Protein AF-A0A1K1PP48-F1 (afdb_monomer)

Radius of gyration: 16.87 Å; Cα contacts (8 Å, |Δi|>4): 186; chains: 1; bounding box: 43×19×58 Å

Foldseek 3Di:
DDDDDDDFDKDKDKDKDKDQAQKDKDFTPDFADAPDFWDKDKDFPDDDPLADWDKDWDPTGSTTTMIGTDHDPDDDHDDDSGDMTMMMMMIIHTD

Mean predicted aligned error: 8.01 Å

pLDDT: mean 80.66, std 15.16, range [48.34, 96.94]

Solvent-accessible surface area (backbone atoms only — not comparable to full-atom values): 5822 Å² total; per-residue (Å²): 131,89,82,82,83,80,84,64,59,77,44,78,49,73,54,73,49,78,40,59,62,60,60,50,78,46,72,47,97,64,58,35,30,86,98,43,66,49,52,74,51,75,43,78,76,45,70,58,93,84,40,77,76,46,77,40,81,44,78,64,42,32,50,30,34,32,39,30,67,38,76,61,93,58,100,77,53,69,83,65,81,78,57,62,40,32,35,37,38,41,35,42,34,45,84

Sequence (95 aa):
MPVFLTLSLATIQTGTEWTATAVVTITFTQSYKTGTTPNVVASVNQNDPTKLQTLEVYDVTSTGFTVRKKSLTSGSATVNADANIGFTWISIGTI

Structure (mmCIF, N/CA/C/O backbone):
data_AF-A0A1K1PP48-F1
#
_entry.id   AF-A0A1K1PP48-F1
#
loop_
_atom_site.group_PDB
_atom_site.id
_atom_site.type_symbol
_atom_site.label_atom_id
_atom_site.label_alt_id
_atom_site.label_comp_id
_atom_site.label_asym_id
_atom_site.label_entity_id
_atom_site.label_seq_id
_atom_site.pdbx_PDB_ins_code
_atom_site.Cartn_x
_atom_site.Cartn_y
_atom_site.Cartn_z
_atom_site.occupancy
_atom_site.B_iso_or_equiv
_atom_site.auth_seq_id
_atom_site.auth_comp_id
_atom_site.auth_asym_id
_atom_site.auth_atom_id
_atom_site.pdbx_PDB_model_num
ATOM 1 N N . MET A 1 1 ? -27.951 2.029 33.019 1.00 52.47 1 MET A N 1
ATOM 2 C CA . MET A 1 1 ? -26.518 2.116 32.661 1.00 52.47 1 MET A CA 1
ATOM 3 C C . MET A 1 1 ? -26.365 3.227 31.635 1.00 52.47 1 MET A C 1
ATOM 5 O O . MET A 1 1 ? -27.113 3.180 30.664 1.00 52.47 1 MET A O 1
ATOM 9 N N . PRO A 1 2 ? -25.509 4.244 31.835 1.00 55.38 2 PRO A N 1
ATOM 10 C CA . PRO A 1 2 ? -25.262 5.229 30.788 1.00 55.38 2 PRO A CA 1
ATOM 11 C C . PRO A 1 2 ? -24.509 4.566 29.627 1.00 55.38 2 PRO A C 1
ATOM 13 O O . PRO A 1 2 ? -23.548 3.828 29.843 1.00 55.38 2 PRO A O 1
ATOM 16 N N . VAL A 1 3 ? -24.968 4.811 28.401 1.00 66.38 3 VAL A N 1
ATOM 17 C CA . VAL A 1 3 ? -24.249 4.439 27.180 1.00 66.38 3 VAL A CA 1
ATOM 18 C C . VAL A 1 3 ? -23.243 5.549 26.903 1.00 66.38 3 VAL A C 1
ATOM 20 O O . VAL A 1 3 ? -23.632 6.681 26.626 1.00 66.38 3 VAL A O 1
ATOM 23 N N . PHE A 1 4 ? -21.953 5.239 26.998 1.00 62.06 4 PHE A N 1
ATOM 24 C CA . PHE A 1 4 ? -20.903 6.149 26.556 1.00 62.06 4 PHE A CA 1
ATOM 25 C C . PHE A 1 4 ? -20.710 5.974 25.051 1.00 62.06 4 PHE A C 1
ATOM 27 O O . PHE A 1 4 ? -20.220 4.942 24.596 1.00 62.06 4 PHE A O 1
ATOM 34 N N . LEU A 1 5 ? -21.123 6.978 24.279 1.00 48.34 5 LEU A N 1
ATOM 35 C CA . LEU A 1 5 ? -20.834 7.047 22.853 1.00 48.34 5 LEU A CA 1
ATOM 36 C C . LEU A 1 5 ? -19.390 7.546 22.691 1.00 48.34 5 LEU A C 1
ATOM 38 O O . LEU A 1 5 ? -19.105 8.713 22.956 1.00 48.34 5 LEU A O 1
ATOM 42 N N . THR A 1 6 ? -18.465 6.676 22.290 1.00 58.91 6 THR A N 1
ATOM 43 C CA . THR A 1 6 ? -17.117 7.104 21.902 1.00 58.91 6 THR A CA 1
ATOM 44 C C . THR A 1 6 ? -17.126 7.493 20.427 1.00 58.91 6 THR A C 1
ATOM 46 O O . THR A 1 6 ? -17.276 6.657 19.539 1.00 58.91 6 THR A O 1
ATOM 49 N N . LEU A 1 7 ? -16.994 8.792 20.160 1.00 58.47 7 LEU A N 1
ATOM 50 C CA . LEU A 1 7 ? -16.756 9.312 18.815 1.00 58.47 7 LEU A CA 1
ATOM 51 C C . LEU A 1 7 ? -15.306 8.998 18.430 1.00 58.47 7 LEU A C 1
ATOM 53 O O . LEU A 1 7 ? -14.383 9.608 18.965 1.00 58.47 7 LEU A O 1
ATOM 57 N N . SER A 1 8 ? -15.095 8.044 17.521 1.00 66.81 8 SER A N 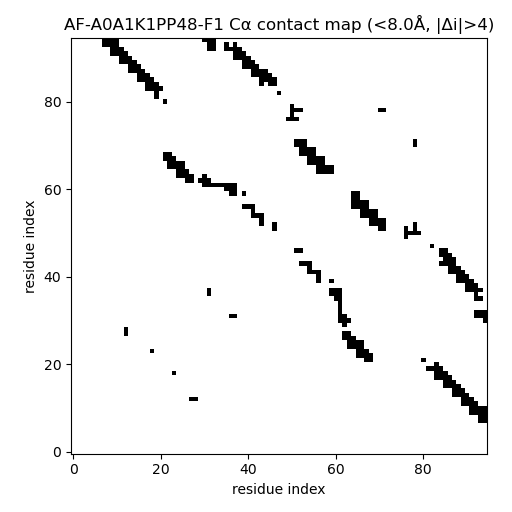1
ATOM 58 C CA . SER A 1 8 ? -13.776 7.825 16.924 1.00 66.81 8 SER A CA 1
ATOM 59 C C . SER A 1 8 ? -13.579 8.798 15.766 1.00 66.81 8 SER A C 1
ATOM 61 O O . SER A 1 8 ? -14.308 8.735 14.772 1.00 66.81 8 SER A O 1
ATOM 63 N N . LEU A 1 9 ? -12.601 9.692 15.883 1.00 76.44 9 LEU A N 1
ATOM 64 C CA . LEU A 1 9 ? -12.189 10.547 14.775 1.00 76.44 9 LEU A CA 1
ATOM 65 C C . LEU A 1 9 ? -11.440 9.707 13.733 1.00 76.44 9 LEU A C 1
ATOM 67 O O . LEU A 1 9 ? -10.688 8.792 14.074 1.00 76.44 9 LEU A O 1
ATOM 71 N N . ALA A 1 10 ? -11.663 10.015 12.457 1.00 84.38 10 ALA A N 1
ATOM 72 C CA . ALA A 1 10 ? -10.852 9.458 11.388 1.00 84.38 10 ALA A CA 1
ATOM 73 C C . ALA A 1 10 ? -9.477 10.136 11.396 1.00 84.38 10 ALA A C 1
ATOM 75 O O . ALA A 1 10 ? -9.380 11.362 11.446 1.00 84.38 10 ALA A O 1
ATOM 76 N N . THR A 1 11 ? -8.429 9.330 11.299 1.00 89.81 11 THR A N 1
ATOM 77 C CA . THR A 1 11 ? -7.040 9.769 11.229 1.00 89.81 11 THR A CA 1
ATOM 78 C C . THR A 1 11 ? -6.464 9.430 9.875 1.00 89.81 11 THR A C 1
ATOM 80 O O . THR A 1 11 ? -6.589 8.306 9.378 1.00 89.81 11 THR A O 1
ATOM 83 N N . ILE A 1 12 ? -5.798 10.426 9.304 1.00 93.38 12 ILE A N 1
ATOM 84 C CA . ILE A 1 12 ? -5.100 10.335 8.032 1.00 93.38 12 ILE A CA 1
ATOM 85 C C . ILE A 1 12 ? -3.604 10.299 8.328 1.00 93.38 12 ILE A C 1
ATOM 87 O O . ILE A 1 12 ? -3.100 11.150 9.057 1.00 93.38 12 ILE A O 1
ATOM 91 N N . GLN A 1 13 ? -2.901 9.323 7.766 1.00 94.69 13 GLN A N 1
ATOM 92 C CA . GLN A 1 13 ? -1.440 9.292 7.752 1.00 94.69 13 GLN A CA 1
ATOM 93 C C . GLN A 1 13 ? -0.970 9.248 6.302 1.00 94.69 13 GLN A C 1
ATOM 95 O O . GLN A 1 13 ? -1.661 8.720 5.430 1.00 94.69 13 GLN A O 1
ATOM 100 N N . THR A 1 14 ? 0.187 9.840 6.031 1.00 95.62 14 THR A N 1
ATOM 101 C CA . THR A 1 14 ? 0.742 9.949 4.679 1.00 95.62 14 THR A CA 1
ATOM 102 C C . THR A 1 14 ? 2.243 9.738 4.714 1.00 95.62 14 THR A C 1
ATOM 104 O O . THR A 1 14 ? 2.885 10.129 5.688 1.00 95.62 14 THR A O 1
ATOM 107 N N . GLY A 1 15 ? 2.820 9.236 3.629 1.00 93.44 15 GLY A N 1
ATOM 108 C CA . GLY A 1 15 ? 4.270 9.119 3.506 1.00 93.44 15 GLY A CA 1
ATOM 109 C C . GLY A 1 15 ? 4.735 9.006 2.064 1.00 93.44 15 GLY A C 1
ATOM 110 O O . GLY A 1 15 ? 3.934 8.942 1.130 1.00 93.44 15 GLY A O 1
ATOM 111 N N . THR A 1 16 ? 6.051 9.048 1.879 1.00 92.00 16 THR A N 1
ATOM 112 C CA . THR A 1 16 ? 6.710 8.883 0.582 1.00 92.00 16 THR A CA 1
ATOM 113 C C . THR A 1 16 ? 7.918 7.990 0.762 1.00 92.00 16 THR A C 1
ATOM 115 O O . THR A 1 16 ? 8.684 8.171 1.702 1.00 92.00 16 THR A O 1
ATOM 118 N N . GLU A 1 17 ? 8.080 7.049 -0.154 1.00 89.25 17 GLU A N 1
ATOM 119 C CA . GLU A 1 17 ? 9.074 5.994 -0.064 1.00 89.25 17 GLU A CA 1
ATOM 120 C C . GLU A 1 17 ? 9.879 5.916 -1.354 1.00 89.25 17 GLU A C 1
ATOM 122 O O . GLU A 1 17 ? 9.351 6.121 -2.453 1.00 89.25 17 GLU A O 1
ATOM 127 N N . TRP A 1 18 ? 11.161 5.587 -1.206 1.00 85.31 18 TRP A N 1
ATOM 128 C CA . TRP A 1 18 ? 12.076 5.344 -2.311 1.00 85.31 18 TRP A CA 1
ATOM 129 C C . TRP A 1 18 ? 12.795 4.020 -2.096 1.00 85.31 18 TRP A C 1
ATOM 131 O O . TRP A 1 18 ? 13.504 3.848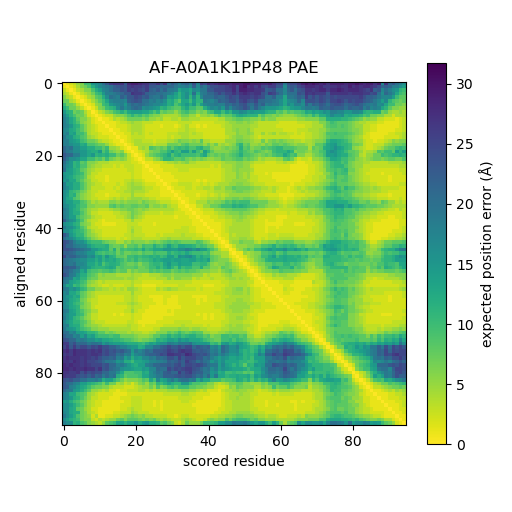 -1.106 1.00 85.31 18 TRP A O 1
ATOM 141 N N . THR A 1 19 ? 12.617 3.068 -3.010 1.00 76.12 19 THR A N 1
ATOM 142 C CA . THR A 1 19 ? 13.145 1.714 -2.803 1.00 76.12 19 THR A CA 1
ATOM 143 C C . THR A 1 19 ? 13.583 1.024 -4.091 1.00 76.12 19 THR A C 1
ATOM 145 O O . THR A 1 19 ? 12.896 1.044 -5.119 1.00 76.12 19 THR A O 1
ATOM 148 N N . ALA A 1 20 ? 14.736 0.358 -4.017 1.00 66.62 20 ALA A N 1
ATOM 149 C CA . ALA A 1 20 ? 15.191 -0.587 -5.033 1.00 66.62 20 ALA A CA 1
ATOM 150 C C . ALA A 1 20 ? 14.452 -1.931 -4.919 1.00 66.62 20 ALA A C 1
ATOM 152 O O . ALA A 1 20 ? 14.278 -2.639 -5.911 1.00 66.62 20 ALA A O 1
ATOM 153 N N . THR A 1 21 ? 13.951 -2.268 -3.730 1.00 73.50 21 THR A N 1
ATOM 154 C CA . THR A 1 21 ? 13.406 -3.590 -3.416 1.00 73.50 21 THR A CA 1
ATOM 155 C C . THR A 1 21 ? 12.037 -3.812 -4.057 1.00 73.50 21 THR A C 1
ATOM 157 O O . THR A 1 21 ? 11.233 -2.892 -4.197 1.00 73.50 21 THR A O 1
ATOM 160 N N . ALA A 1 22 ? 11.746 -5.056 -4.445 1.00 78.12 22 ALA A N 1
ATOM 161 C CA . ALA A 1 22 ? 10.453 -5.437 -5.015 1.00 78.12 22 ALA A CA 1
ATOM 162 C C . ALA A 1 22 ? 9.285 -5.358 -4.013 1.00 78.12 22 ALA A C 1
ATOM 164 O O . ALA A 1 22 ? 8.137 -5.227 -4.435 1.00 78.12 22 ALA A O 1
ATOM 165 N N . VAL A 1 23 ? 9.572 -5.433 -2.710 1.00 87.19 23 VAL A N 1
ATOM 166 C CA . VAL A 1 23 ? 8.601 -5.434 -1.609 1.00 87.19 23 VAL A CA 1
ATOM 167 C C . VAL A 1 23 ? 9.097 -4.507 -0.500 1.00 87.19 23 VAL A C 1
ATOM 169 O O . VAL A 1 23 ? 10.282 -4.533 -0.169 1.00 87.19 23 VAL A O 1
ATOM 172 N N . VAL A 1 24 ? 8.198 -3.709 0.076 1.00 90.50 24 VAL A N 1
ATOM 173 C CA . VAL A 1 24 ? 8.469 -2.798 1.195 1.00 90.50 24 VAL A CA 1
ATOM 174 C C . VAL A 1 24 ? 7.348 -2.886 2.221 1.00 90.50 24 VAL A C 1
ATOM 176 O O . VAL A 1 24 ? 6.175 -2.815 1.866 1.00 90.50 24 VAL A O 1
ATOM 179 N N . THR A 1 25 ? 7.716 -3.000 3.494 1.00 94.81 25 THR A N 1
ATOM 180 C CA . THR A 1 25 ? 6.779 -2.932 4.621 1.00 94.81 25 THR A CA 1
ATOM 181 C C . THR A 1 25 ? 6.834 -1.547 5.244 1.00 94.81 25 THR A C 1
ATOM 183 O O . THR A 1 25 ? 7.915 -1.057 5.564 1.00 94.81 25 THR A O 1
ATOM 186 N N . ILE A 1 26 ? 5.666 -0.939 5.426 1.00 95.12 26 ILE A N 1
ATOM 187 C CA . ILE A 1 26 ? 5.488 0.387 6.008 1.00 95.12 26 ILE A CA 1
ATOM 188 C C . ILE A 1 26 ? 4.806 0.245 7.359 1.00 95.12 26 ILE A C 1
ATOM 190 O O . ILE A 1 26 ? 3.753 -0.381 7.469 1.00 95.12 26 ILE A O 1
ATOM 194 N N . THR A 1 27 ? 5.396 0.867 8.373 1.00 96.56 27 THR A N 1
ATOM 195 C CA . THR A 1 27 ? 4.815 0.975 9.711 1.00 96.56 27 THR A CA 1
ATOM 196 C C . THR A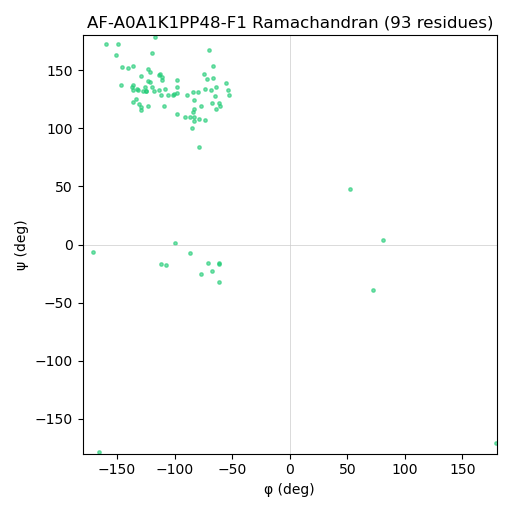 1 27 ? 4.142 2.333 9.843 1.00 96.56 27 THR A C 1
ATOM 198 O O . THR A 1 27 ? 4.751 3.361 9.543 1.00 96.56 27 THR A O 1
ATOM 201 N N . PHE A 1 28 ? 2.895 2.355 10.304 1.00 94.69 28 PHE A N 1
ATOM 202 C CA . PHE A 1 28 ? 2.204 3.606 10.597 1.00 94.69 28 PHE A CA 1
ATOM 203 C C . PHE A 1 28 ? 2.866 4.322 11.780 1.00 94.69 28 PHE A C 1
ATOM 205 O O . PHE A 1 28 ? 3.287 3.687 12.746 1.00 94.69 28 PHE A O 1
ATOM 212 N N . THR A 1 29 ? 2.928 5.655 11.736 1.00 92.94 29 THR A N 1
ATOM 213 C CA . THR A 1 29 ? 3.446 6.470 12.849 1.00 92.94 29 THR A CA 1
ATOM 214 C C . THR A 1 29 ? 2.609 6.276 14.111 1.00 92.94 29 THR A C 1
ATOM 216 O O . THR A 1 29 ? 3.131 6.311 15.224 1.00 92.94 29 THR A O 1
ATOM 219 N N . GLN A 1 30 ? 1.311 6.034 13.934 1.00 91.19 30 GLN A N 1
ATOM 220 C CA . GLN A 1 30 ? 0.405 5.631 14.996 1.00 91.19 30 GLN A CA 1
ATOM 221 C C . GLN A 1 30 ? -0.421 4.429 14.550 1.00 91.19 30 GLN A C 1
ATOM 223 O O . GLN A 1 30 ? -0.996 4.430 13.461 1.00 91.19 30 GLN A O 1
ATOM 228 N N . SER A 1 31 ? -0.513 3.415 15.406 1.00 91.69 31 SER A N 1
ATOM 229 C CA . SER A 1 31 ? -1.399 2.282 15.159 1.00 91.69 31 SER A CA 1
ATOM 230 C C . SER A 1 31 ? -2.856 2.737 15.144 1.00 91.69 31 SER A C 1
ATOM 232 O O . SER A 1 31 ? -3.288 3.477 16.025 1.00 91.69 31 SER A O 1
ATOM 234 N N . TYR A 1 32 ? -3.621 2.255 14.172 1.00 92.62 32 TYR A N 1
ATOM 235 C CA . TYR A 1 32 ? -5.074 2.365 14.162 1.00 92.62 32 TYR A CA 1
ATOM 236 C C . TYR A 1 32 ? -5.702 1.463 15.232 1.00 92.62 32 TYR A C 1
ATOM 238 O O . TYR A 1 32 ? -5.050 0.578 15.797 1.00 92.62 32 TYR A O 1
ATOM 246 N N . LYS A 1 33 ? -6.995 1.666 15.492 1.00 91.06 33 LYS A N 1
ATOM 247 C CA . LYS A 1 33 ? -7.771 0.896 16.463 1.00 91.06 33 LYS A CA 1
ATOM 248 C C . LYS A 1 33 ? -7.651 -0.605 16.196 1.00 91.06 33 LYS A C 1
ATOM 250 O O . LYS A 1 33 ? -7.926 -1.072 15.087 1.00 91.06 33 LYS A O 1
ATOM 255 N N . THR A 1 34 ? -7.302 -1.377 17.224 1.00 87.69 34 THR A N 1
ATOM 256 C CA . THR A 1 34 ? -7.217 -2.843 17.141 1.00 87.69 34 THR A CA 1
ATOM 257 C C . THR A 1 34 ? -8.519 -3.443 16.607 1.00 87.69 34 THR A C 1
ATOM 259 O O . THR A 1 34 ? -9.607 -3.094 17.066 1.00 87.69 34 THR A O 1
ATOM 262 N N . GLY A 1 35 ? -8.405 -4.355 15.640 1.00 85.81 35 GLY A N 1
ATOM 263 C CA . GLY A 1 35 ? -9.555 -4.981 14.979 1.00 85.81 35 GLY A CA 1
ATOM 264 C C . GLY A 1 35 ? -10.184 -4.137 13.867 1.00 85.81 35 GLY A C 1
ATOM 265 O O . GLY A 1 35 ? -11.188 -4.552 13.296 1.00 85.81 35 GLY A O 1
ATOM 266 N N . THR A 1 36 ? -9.605 -2.979 13.539 1.00 87.50 36 THR A N 1
ATOM 267 C CA . THR A 1 36 ? -9.958 -2.206 12.344 1.00 87.50 36 THR A CA 1
ATOM 268 C C . THR A 1 36 ? -8.811 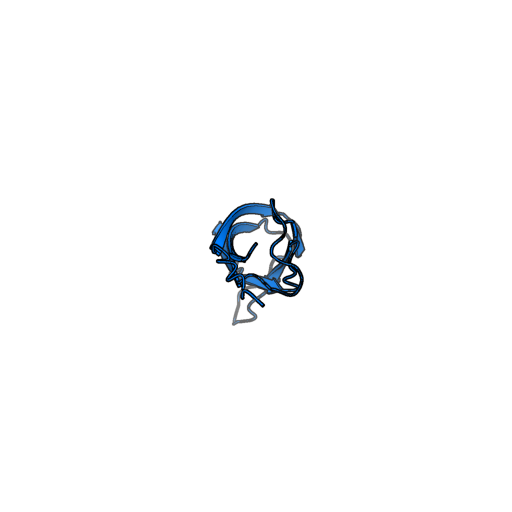-2.227 11.342 1.00 87.50 36 THR A C 1
ATOM 270 O O . THR A 1 36 ? -7.639 -2.214 11.723 1.00 87.50 36 THR A O 1
ATOM 273 N N . THR A 1 37 ? -9.155 -2.258 10.058 1.00 92.69 37 THR A N 1
ATOM 274 C CA . THR A 1 37 ? -8.190 -2.168 8.962 1.00 92.69 37 THR A CA 1
ATOM 275 C C . THR A 1 37 ? -8.362 -0.805 8.296 1.00 92.69 37 THR A C 1
ATOM 277 O O . THR A 1 37 ? -9.462 -0.514 7.817 1.00 92.69 37 THR A O 1
ATOM 280 N N . PRO A 1 38 ? -7.331 0.055 8.281 1.00 94.81 38 PRO A N 1
ATOM 281 C CA . PRO A 1 38 ? -7.407 1.326 7.574 1.00 94.81 38 PRO A CA 1
ATOM 282 C C . PRO A 1 38 ? -7.492 1.096 6.061 1.00 94.81 38 PRO A C 1
ATOM 284 O O . PRO A 1 38 ? -6.986 0.108 5.530 1.00 94.81 38 PRO A O 1
ATOM 287 N N . ASN A 1 39 ? -8.086 2.044 5.345 1.00 96.12 39 ASN A N 1
ATOM 288 C CA . ASN A 1 39 ? -7.993 2.086 3.890 1.00 96.12 39 ASN A CA 1
ATOM 289 C C . ASN A 1 39 ? -6.646 2.688 3.504 1.00 96.12 39 ASN A C 1
ATOM 291 O O . ASN A 1 39 ? -6.297 3.750 4.014 1.00 96.12 39 ASN A O 1
ATOM 295 N N . VAL A 1 40 ? -5.915 2.042 2.597 1.00 96.94 40 VAL A N 1
ATOM 296 C CA . VAL A 1 40 ? -4.599 2.501 2.136 1.00 96.94 40 VAL A CA 1
ATOM 297 C C . VAL A 1 40 ? -4.607 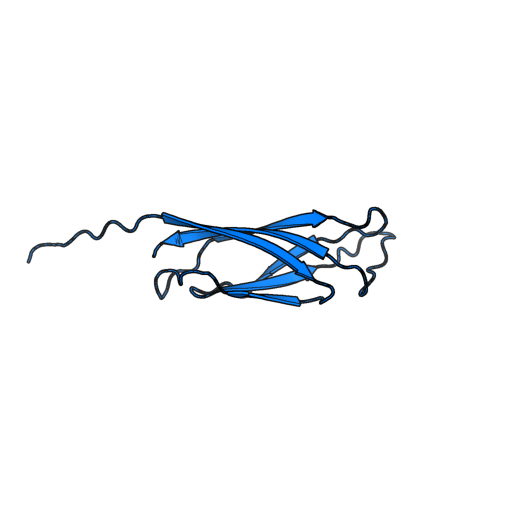2.634 0.620 1.00 96.94 40 VAL A C 1
ATOM 299 O O . VAL A 1 40 ? -5.016 1.718 -0.090 1.00 96.94 40 VAL A O 1
ATOM 302 N N . VAL A 1 41 ? -4.122 3.770 0.127 1.00 95.12 41 VAL A N 1
ATOM 303 C CA . VAL A 1 41 ? -3.913 4.032 -1.299 1.00 95.12 41 VAL A CA 1
ATOM 304 C C . VAL A 1 41 ? -2.459 4.430 -1.500 1.00 95.12 41 VAL A C 1
ATOM 306 O O . VAL A 1 41 ? -1.948 5.290 -0.786 1.00 95.12 41 VAL A O 1
ATOM 309 N N . ALA A 1 42 ? -1.798 3.822 -2.484 1.00 92.94 42 ALA A N 1
ATOM 310 C CA . ALA A 1 42 ? -0.439 4.162 -2.885 1.00 92.94 4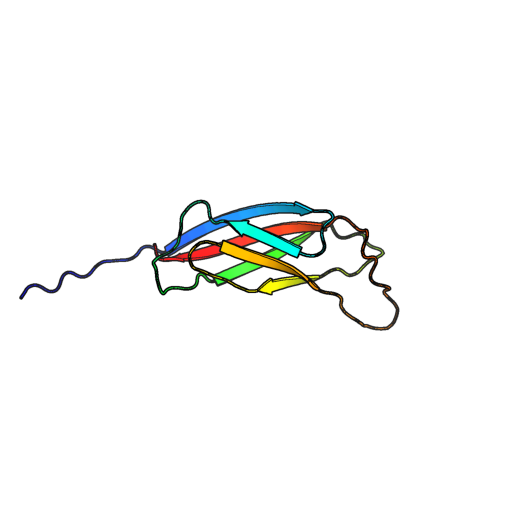2 ALA A CA 1
ATOM 311 C C . ALA A 1 42 ? -0.406 4.536 -4.370 1.00 92.94 42 ALA A C 1
ATOM 313 O O . ALA A 1 42 ? -1.071 3.907 -5.192 1.00 92.94 42 ALA A O 1
ATOM 314 N N . SER A 1 43 ? 0.384 5.551 -4.707 1.00 90.00 43 SER A N 1
ATOM 315 C CA . SER A 1 43 ? 0.588 6.030 -6.070 1.00 90.00 43 SER A CA 1
ATOM 316 C C . SER A 1 43 ? 2.071 6.093 -6.381 1.00 90.00 43 SER A C 1
ATOM 318 O O . SER A 1 43 ? 2.846 6.683 -5.630 1.00 90.00 43 SER A O 1
ATOM 320 N N . VAL A 1 44 ? 2.452 5.546 -7.531 1.00 87.25 44 VAL A N 1
ATOM 321 C CA . VAL A 1 44 ? 3.788 5.748 -8.095 1.00 87.25 44 VAL A CA 1
ATOM 322 C C . VAL A 1 44 ? 3.934 7.227 -8.437 1.00 87.25 44 VAL A C 1
ATOM 324 O O . VAL A 1 44 ? 3.062 7.793 -9.095 1.00 87.25 44 VAL A O 1
ATOM 327 N N . ASN A 1 45 ? 5.001 7.864 -7.963 1.00 81.94 45 ASN A N 1
ATOM 328 C CA . ASN A 1 45 ? 5.276 9.282 -8.219 1.00 81.94 45 ASN A CA 1
ATOM 329 C C . ASN A 1 45 ? 6.506 9.483 -9.123 1.00 81.94 45 ASN A C 1
ATOM 331 O O . ASN A 1 45 ? 6.639 10.536 -9.740 1.00 81.94 45 ASN A O 1
ATOM 335 N N . GLN A 1 46 ? 7.350 8.459 -9.279 1.00 71.62 46 GLN A N 1
ATOM 336 C CA . GLN A 1 46 ? 8.375 8.395 -10.315 1.00 71.62 46 GLN A CA 1
ATOM 337 C C . GLN A 1 46 ? 8.390 7.005 -10.933 1.00 71.62 46 GLN A C 1
ATOM 339 O O . GLN A 1 46 ? 8.570 6.004 -10.240 1.00 71.62 46 GLN A O 1
ATOM 344 N N . ASN A 1 47 ? 8.201 6.974 -12.247 1.00 68.06 47 ASN A N 1
ATOM 345 C CA . ASN A 1 47 ? 8.282 5.770 -13.046 1.00 68.06 47 ASN A CA 1
ATOM 346 C C . ASN A 1 47 ? 9.287 6.013 -14.172 1.00 68.06 47 ASN A C 1
ATOM 348 O O . ASN A 1 47 ? 9.271 7.071 -14.804 1.00 68.06 47 ASN A O 1
ATOM 352 N N . ASP A 1 48 ? 10.163 5.046 -14.416 1.00 67.44 48 ASP A N 1
ATOM 353 C CA . ASP A 1 48 ? 11.013 5.061 -15.603 1.00 67.44 48 ASP A CA 1
ATOM 354 C C . ASP A 1 48 ? 10.084 5.010 -16.831 1.00 67.44 48 ASP A C 1
ATOM 356 O O . ASP A 1 48 ? 9.290 4.077 -16.940 1.00 67.44 48 ASP A O 1
ATOM 360 N N . PRO A 1 49 ? 10.125 5.988 -17.754 1.00 62.12 49 PRO A N 1
ATOM 361 C CA . PRO A 1 49 ? 9.185 6.061 -18.876 1.00 62.12 49 PRO A CA 1
ATOM 362 C C . PRO A 1 49 ? 9.267 4.845 -19.811 1.00 62.12 49 PRO A C 1
ATOM 364 O O . PRO A 1 49 ? 8.350 4.611 -20.594 1.00 62.12 49 PRO A O 1
ATOM 367 N N . THR A 1 50 ? 10.342 4.056 -19.725 1.00 63.22 50 THR A N 1
ATOM 368 C CA . THR A 1 50 ? 10.516 2.812 -20.487 1.00 63.22 50 THR A CA 1
ATOM 369 C C . THR A 1 50 ? 9.911 1.584 -19.801 1.00 63.22 50 THR A C 1
ATOM 371 O O . THR A 1 50 ? 9.866 0.507 -20.395 1.00 63.22 50 THR A O 1
ATOM 374 N N . LYS A 1 51 ? 9.434 1.717 -18.557 1.00 66.75 51 LYS A N 1
ATOM 375 C CA . LYS A 1 51 ? 8.939 0.616 -17.723 1.00 66.75 51 LYS A CA 1
ATOM 376 C C . LYS A 1 51 ? 7.584 0.997 -17.148 1.00 66.75 51 LYS A C 1
ATOM 378 O O . LYS A 1 51 ? 7.460 1.967 -16.421 1.00 66.75 51 LYS A O 1
ATOM 383 N N . LEU A 1 52 ? 6.540 0.224 -17.424 1.00 61.84 52 LEU A N 1
ATOM 384 C CA . LEU A 1 52 ? 5.265 0.394 -16.724 1.00 61.84 52 LEU A CA 1
ATOM 385 C C . LEU A 1 52 ? 5.331 -0.351 -15.390 1.00 61.84 52 LEU A C 1
ATOM 387 O O . LEU A 1 52 ? 5.290 -1.580 -15.360 1.00 61.84 52 LEU A O 1
ATOM 391 N N . GLN A 1 53 ? 5.444 0.391 -14.290 1.00 73.25 53 GLN A N 1
ATOM 392 C CA . GLN A 1 53 ? 5.392 -0.163 -12.942 1.00 73.25 53 GLN A CA 1
ATOM 393 C C . GLN A 1 53 ? 4.078 0.237 -12.277 1.00 73.25 53 GLN A C 1
ATOM 395 O O . GLN A 1 53 ? 3.667 1.395 -12.323 1.00 73.25 53 GLN A O 1
ATOM 400 N N . THR A 1 54 ? 3.413 -0.727 -11.645 1.00 79.62 54 THR A N 1
ATOM 401 C CA . THR A 1 54 ? 2.294 -0.454 -10.744 1.00 79.62 54 THR A CA 1
ATOM 402 C C . THR A 1 54 ? 2.621 -0.982 -9.353 1.00 79.62 54 THR A C 1
ATOM 404 O O . THR A 1 54 ? 3.580 -1.733 -9.156 1.00 79.62 54 THR A O 1
ATOM 407 N N . LEU A 1 55 ? 1.850 -0.545 -8.368 1.00 86.06 55 LEU A N 1
ATOM 408 C CA . LEU A 1 55 ? 1.998 -0.950 -6.981 1.00 86.06 55 LEU A CA 1
ATOM 409 C C . LEU A 1 55 ? 0.787 -1.759 -6.573 1.00 86.06 55 LEU A C 1
ATOM 411 O O . LEU A 1 55 ? -0.340 -1.497 -6.990 1.00 86.06 55 LEU A O 1
ATOM 415 N N . GLU A 1 56 ? 1.032 -2.724 -5.709 1.00 89.94 56 GLU A N 1
ATOM 416 C CA . GLU A 1 56 ? -0.016 -3.448 -5.026 1.00 89.94 56 GLU A CA 1
ATOM 417 C C . GLU A 1 56 ? 0.206 -3.319 -3.532 1.00 89.94 56 GLU A C 1
ATOM 419 O O . GLU A 1 56 ? 1.246 -3.726 -3.013 1.00 89.94 56 GLU A O 1
ATOM 424 N N . VAL A 1 57 ? -0.782 -2.733 -2.864 1.00 94.25 57 VAL A N 1
ATOM 425 C CA . VAL A 1 57 ? -0.874 -2.711 -1.408 1.00 94.25 57 VAL A CA 1
ATOM 426 C C . VAL A 1 57 ? -1.533 -4.011 -0.959 1.00 94.25 57 VAL A C 1
ATOM 428 O O . VAL A 1 57 ? -2.571 -4.397 -1.496 1.00 94.25 57 VAL A O 1
ATOM 431 N N . TYR A 1 58 ? -0.938 -4.688 0.014 1.00 94.19 58 TYR A N 1
ATOM 432 C CA . TYR A 1 58 ? -1.470 -5.903 0.620 1.00 94.19 58 TYR A CA 1
ATOM 433 C C . TYR A 1 58 ? -1.042 -6.006 2.088 1.00 94.19 58 TYR A C 1
ATOM 435 O O . TYR A 1 58 ? -0.259 -5.193 2.574 1.00 94.19 58 TYR A O 1
ATOM 443 N N . ASP A 1 59 ? -1.595 -6.994 2.794 1.00 95.62 59 ASP A N 1
ATOM 444 C CA . ASP A 1 59 ? -1.320 -7.242 4.216 1.00 95.62 59 ASP A CA 1
ATOM 445 C C . ASP A 1 59 ? -1.511 -5.993 5.098 1.00 95.62 59 ASP A C 1
ATOM 447 O O . ASP A 1 59 ? -0.650 -5.589 5.877 1.00 95.62 59 ASP A O 1
ATOM 451 N N . VAL A 1 60 ? -2.648 -5.313 4.912 1.00 96.56 60 VAL A N 1
ATOM 452 C CA . VAL A 1 60 ? -2.980 -4.115 5.687 1.00 96.56 60 VAL A CA 1
ATOM 453 C C . VAL A 1 60 ? -3.457 -4.534 7.074 1.00 96.56 60 VAL A C 1
ATOM 455 O O . VAL A 1 60 ? -4.478 -5.206 7.230 1.00 96.56 60 VAL A O 1
ATOM 458 N N . THR A 1 61 ? -2.731 -4.086 8.088 1.00 96.38 61 THR A N 1
ATOM 459 C CA . THR A 1 61 ? -3.019 -4.312 9.505 1.00 96.38 61 THR A CA 1
ATOM 460 C C . THR A 1 61 ? -3.282 -2.979 10.203 1.00 96.38 61 THR A C 1
ATOM 462 O O . THR A 1 61 ? -3.205 -1.911 9.596 1.00 96.38 61 THR A O 1
ATOM 465 N N . SER A 1 62 ? -3.585 -3.004 11.500 1.00 94.88 62 SER A N 1
ATOM 466 C CA . SER A 1 62 ? -3.715 -1.770 12.279 1.00 94.88 62 SER A CA 1
ATOM 467 C C . SER A 1 62 ? -2.372 -1.067 12.517 1.00 94.88 62 SER A C 1
ATOM 469 O O . SER A 1 62 ? -2.366 0.103 12.885 1.00 94.88 62 SER A O 1
ATOM 471 N N . THR A 1 63 ? -1.238 -1.745 12.316 1.00 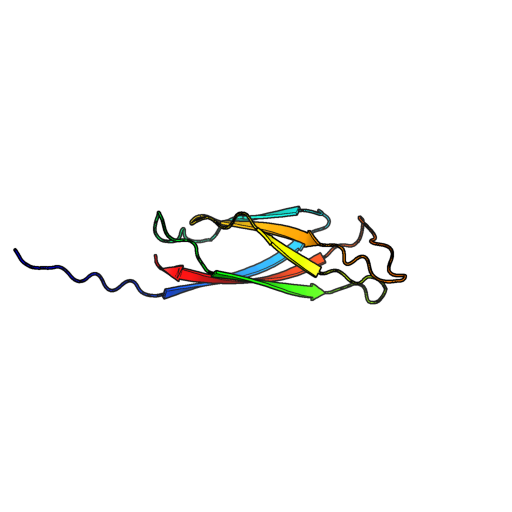96.00 63 THR A N 1
ATOM 472 C CA . THR A 1 63 ? 0.107 -1.215 12.601 1.00 96.00 63 THR A CA 1
ATOM 473 C C . THR A 1 63 ? 0.899 -0.865 11.346 1.00 96.00 63 THR A C 1
ATOM 475 O O . THR A 1 63 ? 1.865 -0.108 11.429 1.00 96.00 63 THR A O 1
ATOM 478 N N . GLY A 1 64 ? 0.501 -1.373 10.182 1.00 96.44 64 GLY A N 1
ATOM 479 C CA . GLY A 1 64 ? 1.215 -1.126 8.939 1.00 96.44 64 GLY A CA 1
ATOM 480 C C . GLY A 1 64 ? 0.596 -1.819 7.736 1.00 96.44 64 GLY A C 1
ATOM 481 O O . GLY A 1 64 ? -0.495 -2.383 7.807 1.00 96.44 64 GLY A O 1
ATOM 482 N N . PHE A 1 65 ? 1.314 -1.775 6.624 1.00 96.88 65 PHE A N 1
ATOM 483 C CA . PHE A 1 65 ? 0.945 -2.440 5.381 1.00 96.88 65 PHE A CA 1
ATOM 484 C C . PHE A 1 65 ? 2.190 -2.819 4.589 1.00 96.88 65 PHE A C 1
ATOM 486 O O . PHE A 1 65 ? 3.275 -2.275 4.803 1.00 96.88 65 PHE A O 1
ATOM 493 N N . THR A 1 66 ? 2.030 -3.720 3.629 1.00 95.25 66 THR A N 1
ATOM 494 C CA . THR A 1 66 ? 3.084 -4.059 2.680 1.00 95.25 66 THR A CA 1
ATOM 495 C C . THR A 1 66 ? 2.712 -3.568 1.289 1.00 95.25 66 THR A C 1
ATOM 497 O O . THR A 1 66 ? 1.562 -3.615 0.856 1.00 95.25 66 THR A O 1
ATOM 500 N N . VAL A 1 67 ? 3.709 -3.080 0.563 1.00 92.00 67 VAL A N 1
ATOM 501 C CA . VAL A 1 67 ? 3.598 -2.698 -0.839 1.00 92.00 67 VAL A CA 1
ATOM 502 C C . VAL A 1 67 ? 4.563 -3.544 -1.641 1.00 92.00 67 VAL A C 1
ATOM 504 O O . VAL A 1 67 ? 5.721 -3.702 -1.261 1.00 92.00 67 VAL A O 1
ATOM 507 N N . ARG A 1 68 ? 4.115 -4.060 -2.783 1.00 87.06 68 ARG A N 1
ATOM 508 C CA . ARG A 1 68 ? 5.006 -4.664 -3.775 1.00 87.06 68 ARG A CA 1
ATOM 509 C C . ARG A 1 68 ? 4.877 -4.004 -5.130 1.00 87.06 68 ARG A C 1
ATOM 511 O O . ARG A 1 68 ? 3.802 -3.545 -5.516 1.00 87.06 68 ARG A O 1
ATOM 518 N N . LYS A 1 69 ? 5.974 -4.035 -5.881 1.00 82.38 69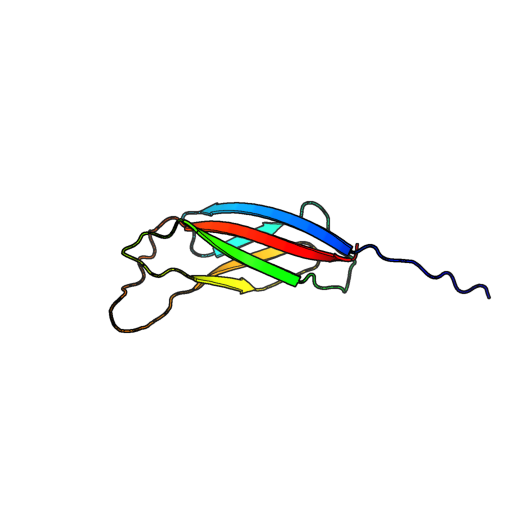 LYS A N 1
ATOM 519 C CA . LYS A 1 69 ? 5.970 -3.769 -7.318 1.00 82.38 69 LYS A CA 1
ATOM 520 C C . LYS A 1 69 ? 5.137 -4.861 -7.980 1.00 82.38 69 LYS A C 1
ATOM 522 O O . LYS A 1 69 ? 5.488 -6.040 -7.922 1.00 82.38 69 LYS A O 1
ATOM 527 N N . LYS A 1 70 ? 4.028 -4.478 -8.602 1.00 77.44 70 LYS A N 1
ATOM 528 C CA . LYS A 1 70 ? 3.218 -5.382 -9.409 1.00 77.44 70 LYS A CA 1
ATOM 529 C C . LYS A 1 70 ? 3.533 -5.129 -10.872 1.00 77.44 70 LYS A C 1
ATOM 531 O O . LYS A 1 70 ? 3.567 -4.002 -11.357 1.00 77.44 70 LYS A O 1
ATOM 536 N N . SER A 1 71 ? 3.828 -6.219 -11.557 1.00 67.56 71 SER A N 1
ATOM 537 C CA . SER A 1 71 ? 4.155 -6.212 -12.972 1.00 67.56 71 SER A CA 1
ATOM 538 C C . SER A 1 71 ? 2.886 -6.374 -13.787 1.00 67.56 71 SER A C 1
ATOM 540 O O . SER A 1 71 ? 2.122 -7.307 -13.542 1.00 67.56 71 SER A O 1
ATOM 542 N N . LEU A 1 72 ? 2.662 -5.489 -14.756 1.00 65.75 72 LEU A N 1
ATOM 543 C CA . LEU A 1 72 ? 1.604 -5.674 -15.741 1.00 65.75 72 LEU A CA 1
ATOM 544 C C . LEU A 1 72 ? 2.194 -6.416 -16.933 1.00 65.75 72 LEU A C 1
ATOM 546 O O . LEU A 1 72 ? 3.008 -5.878 -17.677 1.00 65.75 72 LEU A O 1
ATOM 550 N N . THR A 1 73 ? 1.794 -7.670 -17.111 1.00 60.38 73 THR A N 1
ATOM 551 C CA . THR A 1 73 ? 2.143 -8.434 -18.306 1.00 60.38 73 THR A CA 1
ATOM 552 C C . THR A 1 73 ? 1.219 -7.990 -19.438 1.00 60.38 73 THR A C 1
ATOM 554 O O . THR A 1 73 ? 0.181 -8.602 -19.670 1.00 60.38 73 THR A O 1
ATOM 557 N N . SER A 1 74 ? 1.546 -6.899 -20.134 1.00 53.84 74 SER A N 1
ATOM 558 C CA . SER A 1 74 ? 0.899 -6.592 -21.412 1.00 53.84 74 SER A CA 1
ATOM 559 C C . SER A 1 74 ? 1.926 -6.301 -22.509 1.00 53.84 74 SER A C 1
ATOM 561 O O . SER A 1 74 ? 2.702 -5.349 -22.462 1.00 53.84 74 SER A O 1
ATOM 563 N N . GLY A 1 75 ? 1.924 -7.179 -23.513 1.00 54.38 75 GLY A N 1
ATOM 564 C CA . GLY A 1 75 ? 2.292 -6.904 -24.905 1.00 54.38 75 GLY A CA 1
ATOM 565 C C . GLY A 1 75 ? 3.758 -6.668 -25.279 1.00 54.38 75 GLY A C 1
ATOM 566 O O . GLY A 1 75 ? 4.152 -7.136 -26.340 1.00 54.38 75 GLY A O 1
ATOM 567 N N . SER A 1 76 ? 4.568 -5.969 -24.483 1.00 51.06 76 SER A N 1
ATOM 568 C CA . SER A 1 76 ? 5.976 -5.679 -24.839 1.00 51.06 76 SER A CA 1
ATOM 569 C C . SER A 1 76 ? 6.825 -5.047 -23.729 1.00 51.06 76 SER A C 1
ATOM 571 O O . SER A 1 76 ? 8.030 -4.888 -23.913 1.00 51.06 76 SER A O 1
ATOM 573 N N . ALA A 1 77 ? 6.244 -4.681 -22.582 1.00 53.38 77 ALA A N 1
ATOM 574 C CA . ALA A 1 77 ? 6.997 -4.068 -21.492 1.00 53.38 77 ALA A CA 1
ATOM 575 C C . ALA A 1 77 ? 7.639 -5.149 -20.610 1.00 53.38 77 ALA A C 1
ATOM 577 O O . ALA A 1 77 ? 6.984 -5.765 -19.768 1.00 53.38 77 ALA A O 1
ATOM 578 N N . THR A 1 78 ? 8.933 -5.398 -20.807 1.00 50.88 78 THR A N 1
ATOM 579 C CA . THR A 1 78 ? 9.711 -6.262 -19.918 1.00 50.88 78 THR A CA 1
ATOM 580 C C . THR A 1 78 ? 9.839 -5.590 -18.556 1.00 50.88 78 THR A C 1
ATOM 582 O O . THR A 1 78 ? 10.350 -4.477 -18.426 1.00 50.88 78 THR A O 1
ATOM 585 N N . VAL A 1 79 ? 9.375 -6.283 -17.523 1.00 51.91 79 VAL A N 1
ATOM 586 C CA . VAL A 1 79 ? 9.591 -5.912 -16.126 1.00 51.91 79 VAL A CA 1
ATOM 587 C C . VAL A 1 79 ? 11.087 -5.905 -15.877 1.00 51.91 79 VAL A C 1
ATOM 589 O O . VAL A 1 79 ? 11.737 -6.939 -16.007 1.00 51.91 79 VAL A O 1
ATOM 592 N N . ASN A 1 80 ? 11.635 -4.757 -15.500 1.00 55.16 80 ASN A N 1
ATOM 593 C CA . ASN A 1 80 ? 13.007 -4.710 -15.033 1.00 55.16 80 ASN A CA 1
ATOM 594 C C . ASN A 1 80 ? 12.995 -4.729 -13.501 1.00 55.16 80 ASN A C 1
ATOM 596 O O . ASN A 1 80 ? 12.498 -3.789 -12.874 1.00 55.16 80 ASN A O 1
ATOM 600 N N . ALA A 1 81 ? 13.493 -5.820 -12.918 1.00 56.12 81 ALA A N 1
ATOM 601 C CA . ALA A 1 81 ? 13.560 -6.027 -11.472 1.00 56.12 81 ALA A CA 1
ATOM 602 C C . ALA A 1 81 ? 14.439 -4.976 -10.759 1.00 56.12 81 ALA A C 1
ATOM 604 O O . ALA A 1 81 ? 14.276 -4.765 -9.559 1.00 56.12 81 ALA A O 1
ATOM 605 N N . ASP A 1 82 ? 15.283 -4.262 -11.515 1.00 59.16 82 ASP A N 1
ATOM 606 C CA . ASP A 1 82 ? 16.335 -3.383 -10.995 1.00 59.16 82 ASP A CA 1
ATOM 607 C C . ASP A 1 82 ? 15.984 -1.884 -10.981 1.00 59.16 82 ASP A C 1
ATOM 609 O O . ASP A 1 82 ? 16.811 -1.050 -10.616 1.00 59.16 82 ASP A O 1
ATOM 613 N N . ALA A 1 83 ? 14.775 -1.485 -11.393 1.00 64.44 83 ALA A N 1
ATOM 614 C CA . ALA A 1 83 ? 14.399 -0.070 -11.363 1.00 64.44 83 ALA A CA 1
ATOM 615 C C . ALA A 1 83 ? 13.911 0.353 -9.967 1.00 64.44 83 ALA A C 1
ATOM 617 O O . ALA A 1 83 ? 12.957 -0.228 -9.434 1.00 64.44 83 ALA A O 1
ATOM 618 N N . ASN A 1 84 ? 14.547 1.384 -9.400 1.00 74.50 84 ASN A N 1
ATOM 619 C CA . ASN A 1 84 ? 14.057 2.094 -8.217 1.00 74.50 84 ASN A CA 1
ATOM 620 C C . ASN A 1 84 ? 12.639 2.611 -8.466 1.00 74.50 84 ASN A C 1
ATOM 622 O O . ASN A 1 84 ? 12.356 3.121 -9.549 1.00 74.50 84 ASN A O 1
ATOM 626 N N . ILE A 1 85 ? 11.776 2.503 -7.457 1.00 78.94 85 ILE A N 1
ATOM 627 C CA . ILE A 1 85 ? 10.431 3.074 -7.497 1.00 78.94 85 ILE A CA 1
ATOM 628 C C . ILE A 1 85 ? 10.286 4.118 -6.396 1.00 78.94 85 ILE A C 1
ATOM 630 O O . ILE A 1 85 ? 10.646 3.872 -5.240 1.00 78.94 85 ILE A O 1
ATOM 634 N N . GLY A 1 86 ? 9.758 5.276 -6.781 1.00 86.31 86 GLY A N 1
ATOM 635 C CA . GLY A 1 86 ? 9.245 6.276 -5.860 1.00 86.31 86 GLY A CA 1
ATOM 636 C C . GLY A 1 86 ? 7.734 6.140 -5.752 1.00 86.31 86 GLY A C 1
ATOM 637 O O . GLY A 1 86 ? 7.044 6.014 -6.773 1.00 86.31 86 GLY A O 1
ATOM 638 N N . PHE A 1 87 ? 7.200 6.191 -4.535 1.00 89.94 87 PHE A N 1
ATOM 639 C CA . PHE A 1 87 ? 5.756 6.228 -4.340 1.00 89.94 87 PHE A CA 1
ATOM 640 C C . PHE A 1 87 ? 5.332 7.069 -3.146 1.00 89.94 87 PHE A C 1
ATOM 642 O O . PHE A 1 87 ? 6.067 7.219 -2.176 1.00 89.94 87 PHE A O 1
ATOM 649 N N . THR A 1 88 ? 4.117 7.599 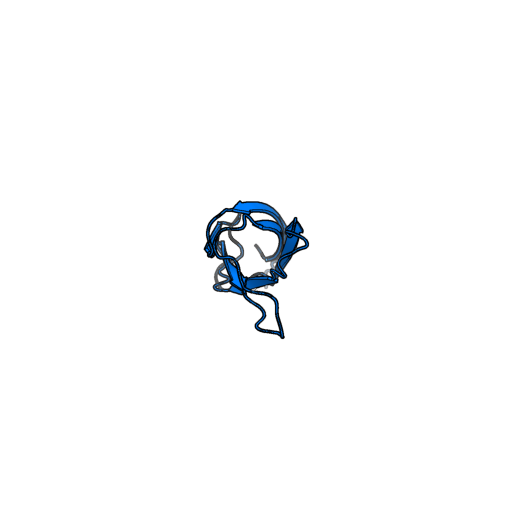-3.222 1.00 94.25 88 THR A N 1
ATOM 650 C CA . THR A 1 88 ? 3.438 8.299 -2.130 1.00 94.25 88 THR A CA 1
ATOM 651 C C . THR A 1 88 ? 2.243 7.468 -1.692 1.00 94.25 88 THR A C 1
ATOM 653 O O . THR A 1 88 ? 1.615 6.799 -2.514 1.00 94.25 88 THR A O 1
ATOM 656 N N . TRP A 1 89 ? 1.916 7.497 -0.407 1.00 95.50 89 TRP A N 1
ATOM 657 C CA . TRP A 1 89 ? 0.794 6.753 0.147 1.00 95.50 89 TRP A CA 1
ATOM 658 C C . TRP A 1 89 ? -0.027 7.595 1.121 1.00 95.50 89 TRP A C 1
ATOM 660 O O . TRP A 1 89 ? 0.476 8.536 1.737 1.00 95.50 89 TRP A O 1
ATOM 670 N N . ILE A 1 90 ? -1.304 7.236 1.242 1.00 96.62 90 ILE A N 1
ATOM 671 C CA . ILE A 1 90 ? -2.263 7.791 2.197 1.00 96.62 90 ILE A CA 1
ATOM 672 C C . ILE A 1 90 ? -2.991 6.622 2.857 1.00 96.62 90 ILE A C 1
ATOM 674 O O . ILE A 1 90 ? -3.461 5.718 2.163 1.00 96.62 90 ILE A O 1
ATOM 678 N N . SER A 1 91 ? -3.118 6.656 4.181 1.00 96.56 91 SER A N 1
ATOM 679 C CA . SER A 1 91 ? -3.949 5.737 4.952 1.00 96.56 91 SER A CA 1
ATOM 680 C C . SER A 1 91 ? -5.001 6.487 5.762 1.00 96.56 91 SER A C 1
ATOM 682 O O . SER A 1 91 ? -4.721 7.539 6.335 1.00 96.56 91 SER A O 1
ATOM 684 N N . ILE A 1 92 ? -6.220 5.948 5.819 1.00 95.06 92 ILE A N 1
ATOM 685 C CA . ILE A 1 92 ? -7.359 6.543 6.527 1.00 95.06 92 ILE A CA 1
ATOM 686 C C . ILE A 1 92 ? -8.046 5.464 7.361 1.00 95.06 92 ILE A C 1
ATOM 688 O O . ILE A 1 92 ? -8.468 4.435 6.833 1.00 95.06 92 ILE A O 1
ATOM 692 N N . GLY A 1 93 ? -8.195 5.706 8.659 1.00 91.50 93 GLY A N 1
ATOM 693 C CA . GLY A 1 93 ? -8.838 4.778 9.589 1.00 91.50 93 GLY A CA 1
ATOM 694 C C . GLY A 1 93 ? -9.182 5.450 10.912 1.00 91.50 93 GLY A C 1
ATOM 695 O O . GLY A 1 93 ? -8.939 6.637 11.085 1.00 91.50 93 GLY A O 1
ATOM 696 N N . THR A 1 94 ? -9.751 4.706 11.851 1.00 87.44 94 THR A N 1
ATOM 697 C CA . THR A 1 94 ? -10.062 5.201 13.202 1.00 87.44 94 THR A CA 1
ATOM 698 C C . THR A 1 94 ? -8.975 4.779 14.179 1.00 87.44 94 THR A C 1
ATOM 700 O O . THR A 1 94 ? -8.504 3.644 14.087 1.00 87.44 94 THR A O 1
ATOM 703 N N . ILE A 1 95 ? -8.606 5.650 15.117 1.00 81.81 95 ILE A N 1
ATOM 704 C CA . ILE A 1 95 ? -7.729 5.304 16.250 1.00 81.81 95 ILE A CA 1
ATOM 705 C C . ILE A 1 95 ? -8.577 4.909 17.462 1.00 81.81 95 ILE A C 1
ATOM 707 O O . ILE A 1 95 ? -9.687 5.475 17.610 1.00 81.81 95 ILE A O 1
#

Nearest PDB structures (foldseek):
  4ru4-assembly1_C  TM=6.413E-01  e=1.710E-02  Pseudomonas phage LKA1
  4uzg-assembly1_A  TM=4.425E-01  e=7.036E+00  Streptococcus agalactiae A909

Secondary structure (DSSP, 8-state):
-------PPEEEEEEEEEESSSEEEEE-SSPPPTT---EEEEEEEE--TTS-EEEEEE---SSEEEEEEEE---TT----TT--EEEEEEEEEE-